Protein AF-A0A3B1DS03-F1 (afdb_monomer_lite)

Radius of gyration: 16.89 Å; chains: 1; bounding box: 35×30×46 Å

Secondary structure (DSSP, 8-state):
---SGGGSGGGGSHHHHHHHHHHHHHHHHHHHHHHGGG-----HHHHHHSHHHHHHHHHHHTT----HHHHHHHHHTS-GGGTTGGGGSHHHHHHHHHTHHHHHHHT-

Sequence (108 aa):
KRGGFTDSIRCASLEGAFSLWEEYLEEAKKHVTALGSEALELKYEDLVSEPYELLRQLAGFCDLEVSDSDIQRASVVVKKDRAYAYKENPELAAFSEKVEDRLTSQGY

Organism: NCBI:txid652676

Structure (mmCIF, N/CA/C/O backbone):
data_AF-A0A3B1DS03-F1
#
_entry.id   AF-A0A3B1DS03-F1
#
loop_
_atom_site.group_PDB
_atom_site.id
_atom_site.type_symbol
_atom_site.label_atom_id
_atom_site.label_alt_id
_atom_site.label_comp_id
_atom_site.label_asym_id
_atom_site.label_entity_id
_atom_site.label_seq_id
_atom_site.pdbx_PDB_ins_code
_atom_site.Cartn_x
_atom_site.Cartn_y
_atom_site.Cartn_z
_atom_site.occupancy
_atom_site.B_iso_or_equiv
_atom_site.auth_seq_id
_atom_site.auth_comp_id
_atom_site.auth_asym_id
_atom_site.auth_atom_id
_atom_site.pdbx_PDB_model_num
ATOM 1 N N . LYS A 1 1 ? -20.180 -10.464 -20.356 1.00 42.41 1 LYS A N 1
ATOM 2 C CA . LYS A 1 1 ? -19.599 -9.166 -19.938 1.00 42.41 1 LYS A CA 1
ATOM 3 C C . LYS A 1 1 ? -18.147 -9.414 -19.545 1.00 42.41 1 LYS A C 1
ATOM 5 O O . LYS A 1 1 ? -17.918 -9.962 -18.479 1.00 42.41 1 LYS A O 1
ATOM 10 N N . ARG A 1 2 ? -17.198 -9.126 -20.439 1.00 46.72 2 ARG A N 1
ATOM 11 C CA . ARG A 1 2 ? -15.759 -9.069 -20.142 1.00 46.72 2 ARG A CA 1
ATOM 12 C C . ARG A 1 2 ? -15.358 -7.621 -20.385 1.00 46.72 2 ARG A C 1
ATOM 14 O O . ARG A 1 2 ? -15.621 -7.097 -21.459 1.00 46.72 2 ARG A O 1
ATOM 21 N N . GLY A 1 3 ? -14.932 -6.967 -19.324 1.00 46.00 3 GLY A N 1
ATOM 22 C CA . GLY A 1 3 ? -14.700 -5.531 -19.239 1.00 46.00 3 GLY A CA 1
ATOM 23 C C . GLY A 1 3 ? -14.063 -5.276 -17.886 1.00 46.00 3 GLY A C 1
ATOM 24 O O . GLY A 1 3 ? -14.659 -4.644 -17.025 1.00 46.00 3 GLY A O 1
ATOM 25 N N . GLY A 1 4 ? -12.930 -5.938 -17.662 1.00 59.78 4 GLY A N 1
ATOM 26 C CA . GLY A 1 4 ? -12.043 -5.693 -16.534 1.00 59.78 4 GLY A CA 1
ATOM 27 C C . GLY A 1 4 ? -10.733 -5.119 -17.064 1.00 59.78 4 GLY A C 1
ATOM 28 O O . GLY A 1 4 ? -10.382 -5.345 -18.222 1.00 59.78 4 GLY A O 1
ATOM 29 N N . PHE A 1 5 ? -10.009 -4.385 -16.219 1.00 56.22 5 PHE A N 1
ATOM 30 C CA . PHE A 1 5 ? -8.751 -3.707 -16.566 1.00 56.22 5 PHE A CA 1
ATOM 31 C C . PHE A 1 5 ? -7.671 -4.626 -17.160 1.00 56.22 5 PHE A C 1
ATOM 33 O O . PHE A 1 5 ? -6.782 -4.149 -17.857 1.00 56.22 5 PHE A O 1
ATOM 40 N N . THR A 1 6 ? -7.789 -5.941 -16.959 1.00 55.69 6 THR A N 1
ATOM 41 C CA . THR A 1 6 ? -6.897 -6.973 -17.506 1.00 55.69 6 THR A CA 1
ATOM 42 C C . THR A 1 6 ? -6.881 -7.050 -19.035 1.00 55.69 6 THR A C 1
ATOM 44 O O . THR A 1 6 ? -5.927 -7.587 -19.583 1.00 55.69 6 THR A O 1
ATOM 47 N N . ASP A 1 7 ? -7.901 -6.519 -19.724 1.00 57.53 7 ASP A N 1
ATOM 48 C CA . ASP A 1 7 ? -7.992 -6.538 -21.195 1.00 57.53 7 ASP A CA 1
ATOM 49 C C . ASP A 1 7 ? -7.431 -5.256 -21.855 1.00 57.53 7 ASP A C 1
ATOM 51 O O . ASP A 1 7 ? -7.496 -5.097 -23.076 1.00 57.53 7 ASP A O 1
ATOM 55 N N . SER A 1 8 ? -6.880 -4.316 -21.074 1.00 71.94 8 SER A N 1
ATOM 56 C CA . SER A 1 8 ? -6.219 -3.128 -21.626 1.00 71.94 8 SER A CA 1
ATOM 57 C C . SER A 1 8 ? -4.876 -3.505 -22.254 1.00 71.94 8 SER A C 1
ATOM 59 O O . SER A 1 8 ? -4.049 -4.141 -21.605 1.00 71.94 8 SER A O 1
ATOM 61 N N . ILE A 1 9 ? -4.599 -3.031 -23.476 1.00 77.31 9 ILE A N 1
ATOM 62 C CA . ILE A 1 9 ? -3.286 -3.185 -24.142 1.00 77.31 9 ILE A CA 1
ATOM 63 C C . ILE A 1 9 ? -2.143 -2.691 -23.240 1.00 77.31 9 ILE A C 1
ATOM 65 O O . ILE A 1 9 ? -1.037 -3.223 -23.286 1.00 77.31 9 ILE A O 1
ATOM 69 N N . ARG A 1 10 ? -2.412 -1.712 -22.368 1.00 80.88 10 ARG A N 1
ATOM 70 C CA . ARG A 1 10 ? -1.429 -1.193 -21.410 1.00 80.88 10 ARG A CA 1
ATOM 71 C C . ARG A 1 10 ? -0.956 -2.262 -20.423 1.00 80.88 10 ARG A C 1
ATOM 73 O O . ARG A 1 10 ? 0.208 -2.250 -20.054 1.00 80.88 10 ARG A O 1
AT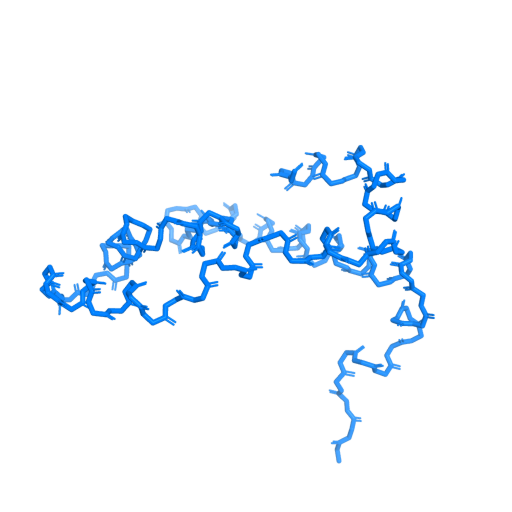OM 80 N N . CYS A 1 11 ? -1.794 -3.237 -20.077 1.00 84.25 11 CYS A N 1
ATOM 81 C CA . CYS A 1 11 ? -1.431 -4.345 -19.192 1.00 84.25 11 CYS A CA 1
ATOM 82 C C . CYS A 1 11 ? -0.632 -5.463 -19.889 1.00 84.25 11 CYS A C 1
ATOM 84 O O . CYS A 1 11 ? -0.288 -6.448 -19.242 1.00 84.25 11 CYS A O 1
ATOM 86 N N . ALA A 1 12 ? -0.303 -5.325 -21.181 1.00 88.44 12 ALA A N 1
ATOM 87 C CA . ALA A 1 12 ? 0.525 -6.290 -21.909 1.00 88.44 12 ALA A CA 1
ATOM 88 C C . ALA A 1 12 ? 2.036 -6.151 -21.629 1.00 88.44 12 ALA A C 1
ATOM 90 O O . ALA A 1 12 ? 2.825 -6.959 -22.113 1.00 88.44 12 ALA A O 1
ATOM 91 N N . SER A 1 13 ? 2.457 -5.127 -20.876 1.00 92.75 13 SER A N 1
ATOM 92 C CA . SER A 1 13 ? 3.853 -4.921 -20.468 1.00 92.75 13 SER A CA 1
ATOM 93 C C . SER A 1 13 ? 3.930 -4.331 -19.061 1.00 92.75 13 SER A C 1
ATOM 95 O O . SER A 1 13 ? 3.011 -3.623 -18.648 1.00 92.75 13 SER A O 1
ATOM 97 N N . LEU A 1 14 ? 5.038 -4.574 -18.351 1.00 94.12 14 LEU A N 1
ATOM 98 C CA . LEU A 1 14 ? 5.280 -3.976 -17.032 1.00 94.12 14 LEU A CA 1
ATOM 99 C C . LEU A 1 14 ? 5.281 -2.447 -17.094 1.00 94.12 14 LEU A C 1
ATOM 101 O O . LEU A 1 14 ? 4.640 -1.810 -16.271 1.00 94.12 14 LEU A O 1
ATOM 105 N N . GLU A 1 15 ? 5.914 -1.867 -18.114 1.00 95.81 15 GLU A N 1
ATOM 106 C CA . GLU A 1 15 ? 5.937 -0.415 -18.314 1.00 95.81 15 GLU A CA 1
ATOM 107 C C . GLU A 1 15 ? 4.526 0.155 -18.504 1.00 95.81 15 GLU A C 1
ATOM 109 O O . GLU A 1 15 ? 4.127 1.077 -17.802 1.00 95.81 15 GLU A O 1
ATOM 114 N N . GLY A 1 16 ? 3.735 -0.429 -19.409 1.00 94.50 16 GLY A N 1
ATOM 115 C CA . GLY A 1 16 ? 2.375 0.045 -19.661 1.00 94.50 16 GLY A CA 1
ATOM 116 C C . GLY A 1 16 ? 1.450 -0.121 -18.452 1.00 94.50 16 GLY A C 1
ATOM 117 O O . GLY A 1 16 ? 0.620 0.757 -18.198 1.00 94.50 16 GLY A O 1
ATOM 118 N N . ALA A 1 17 ? 1.605 -1.216 -17.698 1.00 93.88 17 ALA A N 1
ATOM 119 C CA . ALA A 1 17 ? 0.850 -1.473 -16.478 1.00 93.88 17 ALA A CA 1
ATOM 120 C C . ALA A 1 17 ? 1.252 -0.498 -15.364 1.00 93.88 17 ALA A C 1
ATOM 122 O O . ALA A 1 17 ? 0.383 0.024 -14.670 1.00 93.88 17 ALA A O 1
ATOM 123 N N . PHE A 1 18 ? 2.547 -0.207 -15.236 1.00 95.50 18 PHE A N 1
ATOM 124 C CA . PHE A 1 18 ? 3.070 0.733 -14.253 1.00 95.50 18 PHE A CA 1
ATOM 125 C C . PHE A 1 18 ? 2.647 2.173 -14.560 1.00 95.50 18 PHE A C 1
ATOM 127 O O . PHE A 1 18 ? 2.140 2.849 -13.675 1.00 95.50 18 PHE A O 1
ATOM 134 N N . SER A 1 19 ? 2.703 2.611 -15.823 1.00 95.00 19 SER A N 1
ATOM 135 C CA . SER A 1 19 ? 2.152 3.917 -16.211 1.00 95.00 19 SER A CA 1
ATOM 136 C C . SER A 1 19 ? 0.651 4.029 -15.960 1.00 95.00 19 SER A C 1
ATOM 138 O O . SER A 1 19 ? 0.154 5.106 -15.656 1.00 95.00 19 SER A O 1
ATOM 140 N N . LEU A 1 20 ? -0.100 2.930 -16.107 1.00 94.38 20 LEU A N 1
ATOM 141 C CA . LEU A 1 20 ? -1.519 2.934 -15.749 1.00 94.38 20 LEU A CA 1
ATOM 142 C C . LEU A 1 20 ? -1.691 3.103 -14.237 1.00 94.38 20 LEU A C 1
ATOM 144 O O . LEU A 1 20 ? -2.519 3.892 -13.806 1.00 94.38 20 LEU A O 1
ATOM 148 N N . TRP A 1 21 ? -0.898 2.396 -13.435 1.00 95.06 21 TRP A N 1
ATOM 149 C CA . TRP A 1 21 ? -0.899 2.557 -11.983 1.00 95.06 21 TRP A CA 1
ATOM 150 C C . TRP A 1 21 ? -0.545 3.991 -11.548 1.00 95.06 21 TRP A C 1
ATOM 152 O O . TRP A 1 21 ? -1.218 4.527 -10.670 1.00 95.06 21 TRP A O 1
ATOM 162 N N . GLU A 1 22 ? 0.423 4.644 -12.199 1.00 95.62 22 GLU A N 1
ATOM 163 C CA . GLU A 1 22 ? 0.773 6.048 -11.926 1.00 95.62 22 GLU A CA 1
ATOM 164 C C . GLU A 1 22 ? -0.408 6.998 -12.163 1.00 95.62 22 GLU A C 1
ATOM 166 O O . GLU A 1 22 ? -0.701 7.830 -11.308 1.00 95.62 22 GLU A O 1
ATOM 171 N N . GLU A 1 23 ? -1.128 6.847 -13.279 1.00 95.06 23 GLU A N 1
ATOM 172 C CA . GLU A 1 23 ? -2.319 7.662 -13.571 1.00 95.06 23 GLU A CA 1
ATOM 173 C C . GLU A 1 23 ? -3.421 7.466 -12.521 1.00 95.06 23 GLU A C 1
ATOM 175 O O . GLU A 1 23 ? -4.076 8.424 -12.109 1.00 95.06 23 GLU A O 1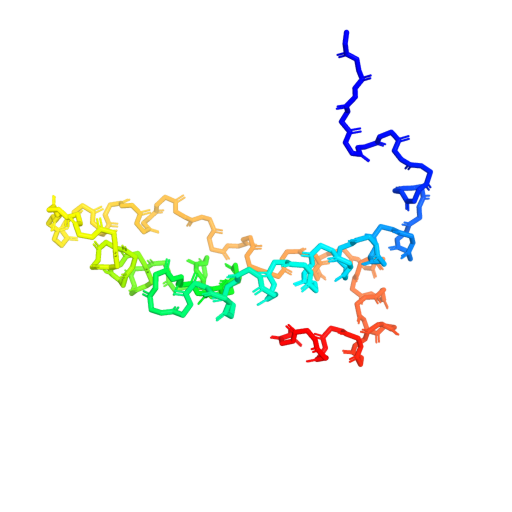
ATOM 180 N N . TYR A 1 24 ? -3.611 6.228 -12.055 1.00 94.38 24 TYR A N 1
ATOM 181 C CA . TYR A 1 24 ? -4.584 5.926 -11.005 1.00 94.38 24 TYR A CA 1
ATOM 182 C C . TYR A 1 24 ? -4.192 6.560 -9.675 1.00 94.38 24 TYR A C 1
ATOM 184 O O . TYR A 1 24 ? -5.058 7.091 -8.979 1.00 94.38 24 TYR A O 1
ATOM 192 N N . LEU A 1 25 ? -2.906 6.525 -9.321 1.00 94.81 25 LEU A N 1
ATOM 193 C CA . LEU A 1 25 ? -2.416 7.194 -8.122 1.00 94.81 25 LEU A CA 1
ATOM 194 C C . LEU A 1 25 ? -2.555 8.708 -8.212 1.00 94.81 25 LEU A C 1
ATOM 196 O O . LEU A 1 25 ? -2.954 9.329 -7.229 1.00 94.81 25 LEU A O 1
ATOM 200 N N . GLU A 1 26 ? -2.253 9.306 -9.363 1.00 95.12 26 GLU A N 1
ATOM 201 C CA . GLU A 1 26 ? -2.405 10.747 -9.550 1.00 95.12 26 GLU A CA 1
ATOM 202 C C . GLU A 1 26 ? -3.862 11.176 -9.331 1.00 95.12 26 GLU A C 1
ATOM 204 O O . GLU A 1 26 ? -4.130 12.134 -8.601 1.00 95.12 26 GLU A O 1
ATOM 209 N N . GLU A 1 27 ? -4.815 10.442 -9.906 1.00 96.56 27 GLU A N 1
ATOM 210 C CA . GLU A 1 27 ? -6.237 10.737 -9.735 1.00 96.56 27 GLU A CA 1
ATOM 211 C C . GLU A 1 27 ? -6.717 10.477 -8.298 1.00 96.56 27 GLU A C 1
ATOM 213 O O . GLU A 1 27 ? -7.408 11.310 -7.707 1.00 96.56 27 GLU A O 1
ATOM 218 N N . ALA A 1 28 ? -6.284 9.376 -7.678 1.00 94.50 28 ALA A N 1
ATOM 219 C CA . ALA A 1 28 ? -6.594 9.085 -6.280 1.00 94.50 28 ALA A CA 1
ATOM 220 C C . ALA A 1 28 ? -6.070 10.181 -5.336 1.00 94.50 28 ALA A C 1
ATOM 222 O O . ALA A 1 28 ? -6.806 10.632 -4.459 1.00 94.50 28 ALA A O 1
ATOM 223 N N . LYS A 1 29 ? -4.844 10.678 -5.549 1.00 94.38 29 LYS A N 1
ATOM 224 C CA . LYS A 1 29 ? -4.254 11.771 -4.758 1.00 94.38 29 LYS A CA 1
ATOM 225 C C . LYS A 1 29 ? -5.042 13.070 -4.883 1.00 94.38 29 LYS A C 1
ATOM 227 O O . LYS A 1 29 ? -5.218 13.768 -3.882 1.00 94.38 29 LYS A O 1
ATOM 232 N N . LYS A 1 30 ? -5.568 13.387 -6.073 1.00 96.19 30 LYS A N 1
ATOM 233 C CA . LYS A 1 30 ? -6.469 14.540 -6.259 1.00 96.19 30 LYS A CA 1
ATOM 234 C C . LYS A 1 30 ? -7.735 14.386 -5.419 1.00 96.19 30 LYS A C 1
ATOM 236 O O . LYS A 1 30 ? -8.120 15.332 -4.735 1.00 96.19 30 LYS A O 1
ATOM 241 N N . HIS A 1 31 ? -8.349 13.202 -5.419 1.00 96.44 31 HIS A N 1
ATOM 242 C CA . HIS A 1 31 ? -9.540 12.930 -4.610 1.00 96.44 31 HIS A CA 1
ATOM 243 C C . HIS A 1 31 ? -9.267 12.994 -3.105 1.00 96.44 31 HIS A C 1
ATOM 245 O O . HIS A 1 31 ? -10.010 13.660 -2.390 1.00 96.44 31 HIS A O 1
ATOM 251 N N . VAL A 1 32 ? -8.188 12.366 -2.632 1.00 95.62 32 VAL A N 1
ATOM 252 C CA . VAL A 1 32 ? -7.772 12.419 -1.220 1.00 95.62 32 VAL A CA 1
ATOM 253 C C . VAL A 1 32 ? -7.532 13.866 -0.789 1.00 95.62 32 VAL A C 1
ATOM 255 O O . VAL A 1 32 ? -8.072 14.308 0.222 1.00 95.62 32 VAL A O 1
ATOM 258 N N . THR A 1 33 ? -6.809 14.643 -1.602 1.00 95.75 33 THR A N 1
ATOM 259 C CA . THR A 1 33 ? -6.563 16.069 -1.334 1.00 95.75 33 THR A CA 1
ATOM 260 C C . THR A 1 33 ? -7.864 16.870 -1.265 1.00 95.75 33 THR A C 1
ATOM 262 O O . THR A 1 33 ? -8.015 17.721 -0.393 1.00 95.75 33 THR A O 1
ATOM 265 N N . ALA A 1 34 ? -8.815 16.600 -2.165 1.00 97.50 34 ALA A N 1
ATOM 266 C CA . ALA A 1 34 ? -10.101 17.295 -2.205 1.00 97.50 34 ALA A CA 1
ATOM 267 C C . ALA A 1 34 ? -11.001 16.975 -0.998 1.00 97.50 34 ALA A C 1
ATOM 269 O O . ALA A 1 34 ? -11.749 17.845 -0.558 1.00 97.50 34 ALA A O 1
ATOM 270 N N . LEU A 1 35 ? -10.926 15.751 -0.470 1.00 96.94 35 LEU A N 1
ATOM 271 C CA . LEU A 1 35 ? -11.677 15.304 0.709 1.00 96.94 35 LEU A CA 1
ATOM 272 C C . LEU A 1 35 ? -11.057 15.784 2.030 1.00 96.94 35 LEU A C 1
ATOM 274 O O . LEU A 1 35 ? -11.744 15.856 3.048 1.00 96.94 35 LEU A O 1
ATOM 278 N N . GLY A 1 36 ? -9.767 16.132 2.039 1.00 95.81 36 GLY A N 1
ATOM 279 C CA . GLY A 1 36 ? -9.090 16.648 3.226 1.00 95.81 36 GLY A CA 1
ATOM 280 C C . GLY A 1 36 ? -9.185 15.672 4.401 1.00 95.81 36 GLY A C 1
ATOM 281 O O . GLY A 1 36 ? -8.721 14.541 4.311 1.00 95.81 36 GLY A O 1
ATOM 282 N N . SER A 1 37 ? -9.804 16.099 5.508 1.00 93.94 37 SER A N 1
ATOM 283 C CA . SER A 1 37 ? -9.979 15.262 6.706 1.00 93.94 37 SER A CA 1
ATOM 284 C C . SER A 1 37 ? -10.963 14.103 6.530 1.00 93.94 37 SER A C 1
ATOM 286 O O . SER A 1 37 ? -11.008 13.226 7.385 1.00 93.94 37 SER A O 1
ATOM 288 N N . GLU A 1 38 ? -11.759 14.095 5.457 1.00 95.94 38 GLU A N 1
ATOM 289 C CA . GLU A 1 38 ? -12.669 12.991 5.118 1.00 95.94 38 GLU A CA 1
ATOM 290 C C . GLU A 1 38 ? -11.976 11.886 4.303 1.00 95.94 38 GLU A C 1
ATOM 292 O O . GLU A 1 38 ? -12.625 10.951 3.834 1.00 95.94 38 GLU A O 1
ATOM 297 N N . ALA A 1 39 ? -10.654 11.970 4.131 1.00 96.75 39 ALA A N 1
ATOM 298 C CA . ALA A 1 39 ? -9.838 10.921 3.542 1.00 96.75 39 ALA A CA 1
ATOM 299 C C . ALA A 1 39 ? -8.689 10.519 4.473 1.00 96.75 39 ALA A C 1
ATOM 301 O O . ALA A 1 39 ? -8.127 11.332 5.204 1.00 96.75 39 ALA A O 1
ATOM 302 N N . LEU A 1 40 ? -8.321 9.241 4.398 1.00 94.81 40 LEU A N 1
ATOM 303 C CA . LEU A 1 40 ? -7.161 8.678 5.071 1.00 94.81 40 LEU A CA 1
ATOM 304 C C . LEU A 1 40 ? -6.312 7.930 4.042 1.00 94.81 40 LEU A C 1
ATOM 306 O O . LEU A 1 40 ? -6.787 6.991 3.402 1.00 94.81 40 LEU A O 1
ATOM 310 N N . GLU A 1 41 ? -5.060 8.350 3.888 1.00 94.12 41 GLU A N 1
ATOM 311 C CA . GLU A 1 41 ? -4.075 7.687 3.033 1.00 94.12 41 GLU A CA 1
ATOM 312 C C . GLU A 1 41 ? -3.202 6.752 3.872 1.00 94.12 41 GLU A C 1
ATOM 314 O O . GLU A 1 41 ? -2.710 7.136 4.932 1.00 94.12 41 GLU A O 1
ATOM 319 N N . LEU A 1 42 ? -3.018 5.519 3.396 1.00 93.50 42 LEU A N 1
ATOM 320 C CA . LEU A 1 42 ? -2.206 4.487 4.038 1.00 93.50 42 LEU A CA 1
ATOM 321 C C . LEU A 1 42 ? -1.415 3.726 2.976 1.00 93.50 42 LEU A C 1
ATOM 323 O O . LEU A 1 42 ? -1.952 3.394 1.916 1.00 93.50 42 LEU A O 1
ATOM 327 N N . LYS A 1 43 ? -0.165 3.380 3.287 1.00 93.62 43 LYS A N 1
ATOM 328 C CA . LYS A 1 43 ? 0.646 2.496 2.447 1.00 93.62 43 LYS A CA 1
ATOM 329 C C . LYS A 1 43 ? 0.247 1.043 2.699 1.00 93.62 43 LYS A C 1
ATOM 331 O O . LYS A 1 43 ? 0.129 0.609 3.847 1.00 93.62 43 LYS A O 1
ATOM 336 N N . TYR A 1 44 ? 0.036 0.282 1.625 1.00 94.62 44 TYR A N 1
ATOM 337 C CA . TYR A 1 44 ? -0.342 -1.131 1.722 1.00 94.62 44 TYR A CA 1
ATOM 338 C C . TYR A 1 44 ? 0.698 -1.928 2.510 1.00 94.62 44 TYR A C 1
ATOM 340 O O . TYR A 1 44 ? 0.352 -2.720 3.383 1.00 94.62 44 TYR A O 1
ATOM 348 N N . GLU A 1 45 ? 1.977 -1.697 2.230 1.00 95.19 45 GLU A N 1
ATOM 349 C CA . GLU A 1 45 ? 3.072 -2.404 2.878 1.00 95.19 45 GLU A CA 1
ATOM 350 C C . GLU A 1 45 ? 3.137 -2.125 4.380 1.00 95.19 45 GLU A C 1
ATOM 352 O O . GLU A 1 45 ? 3.416 -3.050 5.147 1.00 95.19 45 GLU A O 1
ATOM 357 N N . ASP A 1 46 ? 2.805 -0.906 4.806 1.00 94.38 46 ASP A N 1
ATOM 358 C CA . ASP A 1 46 ? 2.753 -0.543 6.223 1.00 94.38 46 ASP A CA 1
ATOM 359 C C . ASP A 1 46 ? 1.553 -1.221 6.893 1.00 94.38 46 ASP A C 1
ATOM 361 O O . ASP A 1 46 ? 1.719 -1.873 7.923 1.00 94.38 46 ASP A O 1
ATOM 365 N N . LEU A 1 47 ? 0.366 -1.187 6.266 1.00 95.25 47 LEU A N 1
ATOM 366 C CA . LEU A 1 47 ? -0.837 -1.872 6.769 1.00 95.25 47 LEU A CA 1
ATOM 367 C C . LEU A 1 47 ? -0.604 -3.369 6.961 1.00 95.25 47 LEU A C 1
ATOM 369 O O . LEU A 1 47 ? -1.116 -3.974 7.897 1.00 95.25 47 LEU A O 1
ATOM 373 N N . VAL A 1 48 ? 0.152 -3.990 6.067 1.00 95.12 48 VAL A N 1
ATOM 374 C CA . VAL A 1 48 ? 0.389 -5.430 6.118 1.00 95.12 48 VAL A CA 1
ATOM 375 C C . VAL A 1 48 ? 1.509 -5.789 7.099 1.00 95.12 48 VAL A C 1
ATOM 377 O O . VAL A 1 48 ? 1.437 -6.839 7.739 1.00 95.12 48 VAL A O 1
ATOM 380 N N . SER A 1 49 ? 2.511 -4.921 7.267 1.00 93.62 49 SER A N 1
ATOM 381 C CA . SER A 1 49 ? 3.632 -5.127 8.200 1.00 93.62 49 SER A CA 1
ATOM 382 C C . SER A 1 49 ? 3.241 -4.830 9.654 1.00 93.62 49 SER A C 1
ATOM 384 O O . SER A 1 49 ? 3.533 -5.621 10.564 1.00 93.62 49 SER A O 1
ATOM 386 N N . GLU A 1 50 ? 2.503 -3.737 9.859 1.00 92.94 50 GLU A N 1
ATOM 387 C CA . GLU A 1 50 ? 2.048 -3.204 11.147 1.00 92.94 50 GLU A CA 1
ATOM 388 C C . GLU A 1 50 ? 0.506 -3.113 11.228 1.00 92.94 50 GLU A C 1
ATOM 390 O O . GLU A 1 50 ? -0.061 -2.054 11.509 1.00 92.94 50 GLU A O 1
ATOM 395 N N . PRO A 1 51 ? -0.223 -4.229 11.025 1.00 95.81 51 PRO A N 1
ATOM 396 C CA . PRO A 1 51 ? -1.676 -4.198 10.873 1.00 95.81 51 PRO A CA 1
ATOM 397 C C . PRO A 1 51 ? -2.414 -3.718 12.114 1.00 95.81 51 PRO A C 1
ATOM 399 O O . PRO A 1 51 ? -3.477 -3.130 11.996 1.00 95.81 51 PRO A O 1
ATOM 402 N N . TYR A 1 52 ? -1.888 -3.967 13.309 1.00 96.38 52 TYR A N 1
ATOM 403 C CA . TYR A 1 52 ? -2.594 -3.635 14.542 1.00 96.38 52 TYR A CA 1
ATOM 404 C C . TYR A 1 52 ? -2.817 -2.123 14.706 1.00 96.38 52 TYR A C 1
ATOM 406 O O . TYR A 1 52 ? -3.958 -1.684 14.850 1.00 96.38 52 TYR A O 1
ATOM 414 N N . GLU A 1 53 ? -1.747 -1.327 14.632 1.00 95.25 53 GLU A N 1
ATOM 415 C CA . GLU A 1 53 ? 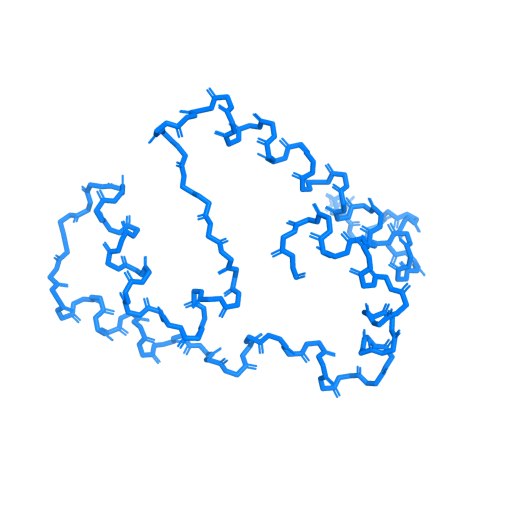-1.827 0.125 14.833 1.00 95.25 53 GLU A CA 1
ATOM 416 C C . GLU A 1 53 ? -2.627 0.801 13.716 1.00 95.25 53 GLU A C 1
ATOM 418 O O . GLU A 1 53 ? -3.476 1.654 13.979 1.00 95.25 53 GLU A O 1
ATOM 423 N N . LEU A 1 54 ? -2.441 0.359 12.469 1.00 96.31 54 LEU A N 1
ATOM 424 C CA . LEU A 1 54 ? -3.150 0.936 11.329 1.00 96.31 54 LEU A CA 1
ATOM 425 C C . LEU A 1 54 ? -4.629 0.540 11.284 1.00 96.31 54 LEU A C 1
ATOM 427 O O . LEU A 1 54 ? -5.468 1.369 10.938 1.00 96.31 54 LEU A O 1
ATOM 431 N N . LEU A 1 55 ? -4.994 -0.675 11.707 1.00 96.69 55 LEU A N 1
ATOM 432 C CA . LEU A 1 55 ? -6.402 -1.053 11.875 1.00 96.69 55 LEU A CA 1
ATOM 433 C C . LEU A 1 55 ? -7.071 -0.267 13.006 1.00 96.69 55 LEU A C 1
ATOM 435 O O . LEU A 1 55 ? -8.237 0.105 12.879 1.00 96.69 55 LEU A O 1
ATOM 439 N N . ARG A 1 56 ? -6.346 0.028 14.089 1.00 96.31 56 ARG A N 1
ATOM 440 C CA . ARG A 1 56 ? -6.844 0.893 15.164 1.00 96.31 56 ARG A CA 1
ATOM 441 C C . ARG A 1 56 ? -7.086 2.320 14.674 1.00 96.31 56 ARG A C 1
ATOM 443 O O . ARG A 1 56 ? -8.136 2.890 14.969 1.00 96.31 56 ARG A O 1
ATOM 450 N N . GLN A 1 57 ? -6.151 2.882 13.908 1.00 96.00 57 GLN A N 1
ATOM 451 C CA . GLN A 1 57 ? -6.318 4.192 13.277 1.00 96.00 57 GLN A CA 1
ATOM 452 C C . GLN A 1 57 ? -7.519 4.205 12.321 1.00 96.00 57 GLN A C 1
ATOM 454 O O . GLN A 1 57 ? -8.330 5.127 12.376 1.00 96.00 57 GLN A O 1
ATOM 459 N N . LEU A 1 58 ? -7.667 3.167 11.491 1.00 96.19 58 LEU A N 1
ATOM 460 C CA . LEU A 1 58 ? -8.799 3.005 10.575 1.00 96.19 58 LEU A CA 1
ATOM 461 C C . LEU A 1 58 ? -10.136 2.913 11.309 1.00 96.19 58 LEU A C 1
ATOM 463 O O . LEU A 1 58 ? -11.101 3.539 10.886 1.00 96.19 58 LEU A O 1
ATOM 467 N N . ALA A 1 59 ? -10.199 2.165 12.411 1.00 97.06 59 ALA A N 1
ATOM 468 C CA . ALA A 1 59 ? -11.408 2.076 13.221 1.00 97.06 59 ALA A CA 1
ATOM 469 C C . ALA A 1 59 ? -11.813 3.445 13.782 1.00 97.06 59 ALA A C 1
ATOM 471 O O . ALA A 1 59 ? -12.987 3.798 13.718 1.00 97.06 59 ALA A O 1
ATOM 472 N N . GLY A 1 60 ? -10.842 4.234 14.259 1.00 96.50 60 GLY A N 1
ATOM 473 C CA . GLY A 1 60 ? -11.084 5.606 14.708 1.00 96.50 60 GLY A CA 1
ATOM 474 C C . GLY A 1 60 ? -11.514 6.543 13.576 1.00 96.50 60 GLY A C 1
ATOM 475 O O . GLY A 1 60 ? -12.428 7.337 13.759 1.00 96.50 60 GLY A O 1
ATOM 476 N N . PHE A 1 61 ? -10.897 6.430 12.397 1.00 97.19 61 PHE A N 1
ATOM 477 C CA . PHE A 1 61 ? -11.266 7.223 11.220 1.00 97.19 61 PHE A CA 1
ATOM 478 C C . PHE A 1 61 ? -12.690 6.919 10.730 1.00 97.19 61 PHE A C 1
ATOM 480 O O . PHE A 1 61 ? -13.429 7.829 10.372 1.00 97.19 61 PHE A O 1
ATOM 487 N N . CYS A 1 62 ? -13.086 5.646 10.748 1.00 96.50 62 CYS A N 1
ATOM 488 C CA . CYS A 1 62 ? -14.409 5.192 10.322 1.00 96.50 62 CYS A CA 1
ATOM 489 C C . CYS A 1 62 ? -15.487 5.279 11.420 1.00 96.50 62 CYS A C 1
ATOM 491 O O . CYS A 1 62 ? -16.602 4.819 11.179 1.00 96.50 62 CYS A O 1
ATOM 493 N N . ASP A 1 63 ? -15.159 5.805 12.607 1.00 96.50 63 ASP A N 1
ATOM 494 C CA . ASP A 1 63 ? -16.044 5.865 13.782 1.00 96.50 63 ASP A CA 1
ATOM 495 C C . ASP A 1 63 ? -16.678 4.501 14.134 1.00 96.50 63 ASP A C 1
ATOM 497 O O . ASP A 1 63 ? -17.878 4.363 14.371 1.00 96.50 63 ASP A O 1
ATOM 501 N N . LEU A 1 64 ? -15.860 3.441 14.101 1.00 97.06 64 LEU A N 1
ATOM 502 C CA . LEU A 1 64 ? -16.305 2.081 14.395 1.00 97.06 64 LEU A CA 1
ATOM 503 C C . LEU A 1 64 ? -16.185 1.772 15.888 1.00 97.06 64 LEU A C 1
ATOM 505 O O . LEU A 1 64 ? -15.099 1.826 16.468 1.00 97.06 64 LEU A O 1
ATOM 509 N N . GLU A 1 65 ? -17.283 1.319 16.489 1.00 96.06 65 GLU A N 1
ATOM 510 C CA . GLU A 1 65 ? -17.272 0.735 17.831 1.00 96.06 65 GLU A CA 1
ATOM 511 C C . GLU A 1 65 ? -16.657 -0.673 17.793 1.00 96.06 65 GLU A C 1
ATOM 513 O O . GLU A 1 65 ? -17.336 -1.672 17.551 1.00 96.06 65 GLU A O 1
ATOM 518 N N . VAL A 1 66 ? -15.346 -0.759 18.021 1.00 96.12 66 VAL A N 1
ATOM 519 C CA . VAL A 1 66 ? -14.602 -2.026 18.082 1.00 96.12 66 VAL A CA 1
ATOM 520 C C . VAL A 1 66 ? -13.810 -2.132 19.376 1.00 96.12 66 VAL A C 1
ATOM 522 O O . VAL A 1 66 ? -13.289 -1.143 19.894 1.00 96.12 66 VAL A O 1
ATOM 525 N N . SER A 1 67 ? -13.695 -3.348 19.907 1.00 96.81 67 SER A N 1
ATOM 526 C CA . SER A 1 67 ? -12.814 -3.598 21.043 1.00 96.81 67 SER A CA 1
ATOM 527 C C . SER A 1 67 ? -11.366 -3.789 20.585 1.00 96.81 67 SER A C 1
ATOM 529 O O . SER A 1 67 ? -11.091 -4.200 19.458 1.00 96.81 67 SER A O 1
ATOM 531 N N . ASP A 1 68 ? -10.428 -3.588 21.507 1.00 95.88 68 ASP A N 1
ATOM 532 C CA . ASP A 1 68 ? -9.009 -3.921 21.322 1.00 95.88 68 ASP A CA 1
ATOM 533 C C . ASP A 1 68 ? -8.815 -5.378 20.849 1.00 95.88 68 ASP A C 1
ATOM 535 O O . ASP A 1 68 ? -8.047 -5.675 19.934 1.00 95.88 68 ASP A O 1
ATOM 539 N N . SER A 1 69 ? -9.627 -6.291 21.395 1.00 96.69 69 SER A N 1
ATOM 540 C CA . SER A 1 69 ? -9.606 -7.710 21.033 1.00 96.69 69 SER A CA 1
ATOM 541 C C . SER A 1 69 ? -10.069 -7.989 19.597 1.00 96.69 69 SER A C 1
ATOM 543 O O . SER A 1 69 ? -9.586 -8.934 18.967 1.00 96.69 69 SER A O 1
ATOM 545 N N . ASP A 1 70 ? -10.964 -7.161 19.047 1.00 96.62 70 ASP A N 1
ATOM 546 C CA . ASP A 1 70 ? -11.399 -7.266 17.652 1.00 96.62 70 ASP A CA 1
ATOM 547 C C . ASP A 1 70 ? -10.275 -6.861 16.702 1.00 96.62 70 ASP A C 1
ATOM 549 O O . ASP A 1 70 ? -10.001 -7.577 15.735 1.00 96.62 70 ASP A O 1
ATOM 553 N N . ILE A 1 71 ? -9.575 -5.770 17.027 1.00 97.19 71 ILE A N 1
ATOM 554 C CA . ILE A 1 71 ? -8.414 -5.288 16.272 1.00 97.19 71 ILE A CA 1
ATOM 555 C C . ILE A 1 71 ? -7.294 -6.332 16.317 1.00 97.19 71 ILE A C 1
ATOM 557 O O . ILE A 1 71 ? -6.739 -6.683 15.276 1.00 97.19 71 ILE A O 1
ATOM 561 N N . GLN A 1 72 ? -7.008 -6.902 17.492 1.00 96.81 72 GLN A N 1
ATOM 562 C CA . GLN A 1 72 ? -6.002 -7.955 17.647 1.00 96.81 72 GLN A CA 1
ATOM 563 C C . GLN A 1 72 ? -6.334 -9.193 16.804 1.00 96.81 72 GLN A C 1
ATOM 565 O O . GLN A 1 72 ? -5.468 -9.779 16.157 1.00 96.81 72 GLN A O 1
ATOM 570 N N . ARG A 1 73 ? -7.602 -9.605 16.781 1.00 96.56 73 ARG A N 1
ATOM 571 C CA . ARG A 1 73 ? -8.046 -10.756 15.989 1.00 96.56 73 ARG A CA 1
ATOM 572 C C . ARG A 1 73 ? -7.948 -10.488 14.487 1.00 96.56 73 ARG A C 1
ATOM 574 O O . ARG A 1 73 ? -7.535 -11.377 13.742 1.00 96.56 73 ARG A O 1
ATOM 581 N N . ALA A 1 74 ? -8.296 -9.281 14.047 1.00 95.56 74 ALA A N 1
ATOM 582 C CA . ALA A 1 74 ? -8.163 -8.868 12.654 1.00 95.56 74 ALA A CA 1
ATOM 583 C C . ALA A 1 74 ? -6.691 -8.738 12.227 1.00 95.56 74 ALA A C 1
ATOM 585 O O . ALA A 1 74 ? -6.333 -9.141 11.123 1.00 95.56 74 ALA A O 1
ATOM 586 N N . SER A 1 75 ? -5.813 -8.250 13.103 1.00 95.56 75 SER A N 1
ATOM 587 C CA . SER A 1 75 ? -4.394 -8.070 12.782 1.00 95.56 75 SER A CA 1
ATOM 588 C C . SER A 1 75 ? -3.665 -9.401 12.557 1.00 95.56 75 SER A C 1
ATOM 590 O O . SER A 1 75 ? -2.774 -9.480 11.713 1.00 95.56 75 SER A O 1
ATOM 592 N N . VAL A 1 76 ? -4.080 -10.473 13.244 1.00 95.19 76 VAL A N 1
ATOM 593 C CA . VAL A 1 76 ? -3.478 -11.815 13.125 1.00 95.19 76 VAL A CA 1
ATOM 594 C C . VAL A 1 76 ? -3.789 -12.497 11.789 1.00 95.19 76 VAL A C 1
ATOM 596 O O . VAL A 1 76 ? -2.994 -13.314 11.327 1.00 95.19 76 VAL A O 1
ATOM 599 N N . VAL A 1 77 ? -4.917 -12.180 11.141 1.00 94.62 77 VAL A N 1
ATOM 600 C CA . VAL A 1 77 ? -5.259 -12.790 9.839 1.00 94.62 77 VAL A CA 1
ATOM 601 C C . VAL A 1 77 ? -4.537 -12.131 8.661 1.00 94.62 77 VAL A C 1
ATOM 603 O O . VAL A 1 77 ? -4.561 -12.661 7.546 1.00 94.62 77 VAL A O 1
ATOM 606 N N . VAL A 1 78 ? -3.882 -10.991 8.893 1.00 94.19 78 VAL A N 1
ATOM 607 C CA . VAL A 1 78 ? -3.113 -10.280 7.874 1.00 94.19 78 VAL A CA 1
ATOM 608 C C . VAL A 1 78 ? -1.818 -11.032 7.578 1.00 94.19 78 VAL A C 1
ATOM 610 O O . VAL A 1 78 ? -1.007 -11.332 8.454 1.00 94.19 78 VAL A O 1
ATOM 613 N N . LYS A 1 79 ? -1.622 -11.338 6.298 1.00 93.56 79 LYS A N 1
ATOM 614 C CA . LYS A 1 79 ? -0.451 -12.047 5.784 1.00 93.56 79 LYS A CA 1
ATOM 615 C C . LYS A 1 79 ? 0.724 -11.087 5.624 1.00 93.56 79 LYS A C 1
ATOM 617 O O . LYS A 1 79 ? 0.873 -10.479 4.568 1.00 93.56 79 LYS A O 1
ATOM 622 N N . LYS A 1 80 ? 1.522 -10.937 6.685 1.00 91.12 80 LYS A N 1
ATOM 623 C CA . LYS A 1 80 ? 2.646 -9.982 6.752 1.00 91.12 80 LYS A CA 1
ATOM 624 C C . LYS A 1 80 ? 3.679 -10.155 5.632 1.00 91.12 80 LYS A C 1
ATOM 626 O O . LYS A 1 80 ? 4.267 -9.182 5.182 1.00 91.12 80 LYS A O 1
ATOM 631 N N . ASP A 1 81 ? 3.846 -11.383 5.149 1.00 90.12 81 ASP A N 1
ATOM 632 C CA . ASP A 1 81 ? 4.706 -11.760 4.020 1.00 90.12 81 ASP A CA 1
ATOM 633 C C . ASP A 1 81 ? 4.266 -11.158 2.674 1.00 90.12 81 ASP A C 1
ATOM 635 O O . ASP A 1 81 ? 4.998 -11.227 1.693 1.00 90.12 81 ASP A O 1
ATOM 639 N N . ARG A 1 82 ? 3.075 -10.551 2.597 1.00 93.19 82 ARG A N 1
ATOM 640 C CA . ARG A 1 82 ? 2.614 -9.862 1.386 1.00 93.19 82 ARG A CA 1
ATOM 641 C C . ARG A 1 82 ? 3.208 -8.470 1.208 1.00 93.19 82 ARG A C 1
ATOM 643 O O . ARG A 1 82 ? 3.197 -7.972 0.081 1.00 93.19 82 ARG A O 1
ATOM 650 N N . ALA A 1 83 ? 3.735 -7.858 2.267 1.00 93.69 83 ALA A N 1
ATOM 651 C CA . ALA A 1 83 ? 4.444 -6.593 2.148 1.00 93.69 83 ALA A CA 1
ATOM 652 C C . ALA A 1 83 ? 5.683 -6.777 1.256 1.00 93.69 83 ALA A C 1
ATOM 654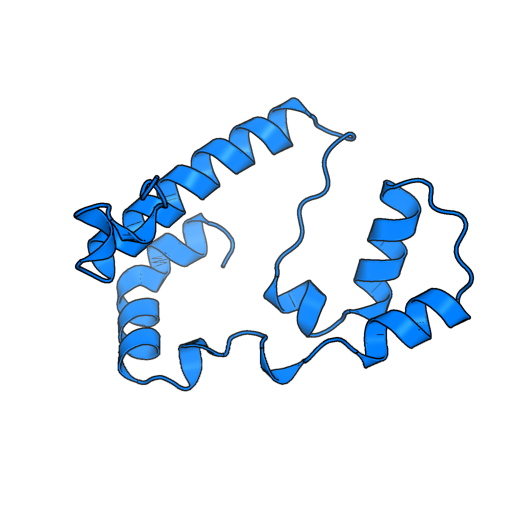 O O . ALA A 1 83 ? 6.497 -7.666 1.491 1.00 93.69 83 ALA A O 1
ATOM 655 N N . TYR A 1 84 ? 5.815 -5.951 0.215 1.00 93.44 84 TYR A N 1
ATOM 656 C CA . TYR A 1 84 ? 6.927 -6.008 -0.744 1.00 93.44 84 TYR A CA 1
ATOM 657 C C . TYR A 1 84 ? 7.144 -7.373 -1.433 1.00 93.44 84 TYR A C 1
ATOM 659 O O . TYR A 1 84 ? 8.240 -7.635 -1.928 1.00 93.44 84 TYR A O 1
ATOM 667 N N . ALA A 1 85 ? 6.116 -8.224 -1.542 1.00 94.12 85 ALA A N 1
ATOM 668 C CA . ALA A 1 85 ? 6.241 -9.561 -2.142 1.00 94.12 85 ALA A CA 1
ATOM 669 C C . ALA A 1 85 ? 6.758 -9.552 -3.598 1.00 94.12 85 ALA A C 1
ATOM 671 O O . ALA A 1 85 ? 7.306 -10.544 -4.072 1.00 94.12 85 ALA A O 1
ATOM 672 N N . TYR A 1 86 ? 6.636 -8.427 -4.317 1.00 93.56 86 TYR A N 1
ATOM 673 C CA . TYR A 1 86 ? 7.212 -8.280 -5.658 1.00 93.56 86 TYR A CA 1
ATOM 674 C C . TYR A 1 86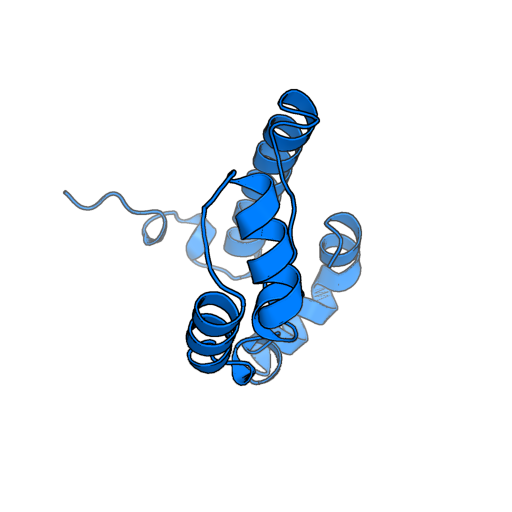 ? 8.739 -8.463 -5.672 1.00 93.56 86 TYR A C 1
ATOM 676 O O . TYR A 1 86 ? 9.278 -8.882 -6.692 1.00 93.56 86 TYR A O 1
ATOM 684 N N . LYS A 1 87 ? 9.434 -8.202 -4.553 1.00 94.06 87 LYS A N 1
ATOM 685 C CA . LYS A 1 87 ? 10.894 -8.350 -4.439 1.00 94.06 87 LYS A CA 1
ATOM 686 C C . LYS A 1 87 ? 11.360 -9.803 -4.547 1.00 94.06 87 LYS A C 1
ATOM 688 O O . LYS A 1 87 ? 12.513 -10.045 -4.887 1.00 94.06 87 LYS A O 1
ATOM 693 N N . GLU A 1 88 ? 10.479 -10.769 -4.292 1.00 95.12 88 GLU A N 1
ATOM 694 C CA . GLU A 1 88 ? 10.788 -12.197 -4.444 1.00 95.12 88 GLU A CA 1
ATOM 695 C C . GLU A 1 88 ? 10.803 -12.643 -5.914 1.00 95.12 88 GLU A C 1
ATOM 697 O O . GLU A 1 88 ? 11.319 -13.714 -6.237 1.00 95.12 88 GLU A O 1
ATOM 702 N N . ASN A 1 89 ? 10.254 -11.830 -6.821 1.00 96.75 89 ASN A N 1
ATOM 703 C CA . ASN A 1 89 ? 10.304 -12.073 -8.254 1.00 96.75 89 ASN A CA 1
ATOM 704 C C . ASN A 1 89 ? 11.450 -11.249 -8.879 1.00 96.75 89 ASN A C 1
ATOM 706 O O . ASN A 1 89 ? 11.360 -10.021 -8.895 1.00 96.75 89 ASN A O 1
ATOM 710 N N . PRO A 1 90 ? 12.491 -11.886 -9.453 1.00 97.19 90 PRO A N 1
ATOM 711 C CA . PRO A 1 90 ? 13.642 -11.171 -10.009 1.00 97.19 90 PRO A CA 1
ATOM 712 C C . PRO A 1 90 ? 13.297 -10.168 -11.117 1.00 97.19 90 PRO A C 1
ATOM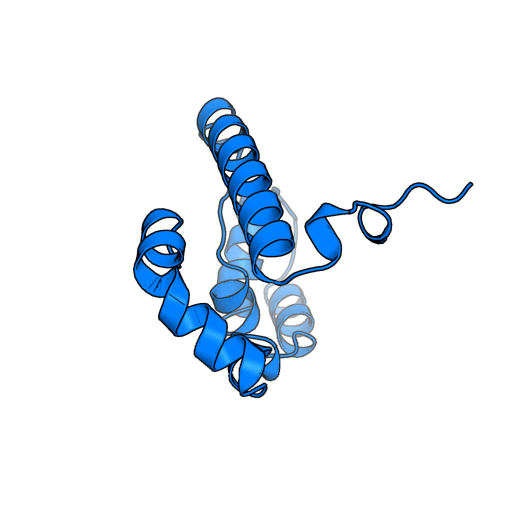 714 O O . PRO A 1 90 ? 13.928 -9.119 -11.207 1.00 97.19 90 PRO A O 1
ATOM 717 N N . GLU A 1 91 ? 12.299 -10.469 -11.952 1.00 97.06 91 GLU A N 1
ATOM 718 C CA . GLU A 1 91 ? 11.861 -9.574 -13.028 1.00 97.06 91 GLU A CA 1
ATOM 719 C C . GLU A 1 91 ? 11.202 -8.313 -12.456 1.00 97.06 91 GLU A C 1
ATOM 721 O O . GLU A 1 91 ? 11.505 -7.202 -12.890 1.00 97.06 91 GLU A O 1
ATOM 726 N N . LEU A 1 92 ? 10.344 -8.473 -11.443 1.00 96.44 92 LEU A N 1
ATOM 727 C CA . LEU A 1 92 ? 9.674 -7.348 -10.788 1.00 96.44 92 LEU A CA 1
ATOM 728 C C . LEU A 1 92 ? 10.636 -6.528 -9.926 1.00 96.44 92 LEU A C 1
ATOM 730 O O . LEU A 1 92 ? 10.535 -5.305 -9.914 1.00 96.44 92 LEU A O 1
ATOM 734 N N . ALA A 1 93 ? 11.582 -7.179 -9.245 1.00 97.56 93 ALA A N 1
ATOM 735 C CA . ALA A 1 93 ? 12.641 -6.506 -8.500 1.00 97.56 93 ALA A CA 1
ATOM 736 C C . ALA A 1 93 ? 13.495 -5.630 -9.433 1.00 97.56 93 ALA A C 1
ATOM 738 O O . ALA A 1 93 ? 13.591 -4.423 -9.217 1.00 97.56 93 ALA A O 1
ATOM 739 N N . ALA A 1 94 ? 14.001 -6.195 -10.534 1.00 97.88 94 ALA A N 1
ATOM 740 C CA . ALA A 1 94 ? 14.774 -5.443 -11.522 1.00 97.88 94 ALA A CA 1
ATOM 741 C C . ALA A 1 94 ? 13.958 -4.312 -12.172 1.00 97.88 94 ALA A C 1
ATOM 743 O O . ALA A 1 94 ? 14.476 -3.225 -12.430 1.00 97.88 94 ALA A O 1
ATOM 744 N N . PHE A 1 95 ? 12.665 -4.540 -12.428 1.00 98.00 95 PHE A N 1
ATOM 745 C CA . PHE A 1 95 ? 11.788 -3.485 -12.927 1.00 98.00 95 PHE A CA 1
ATOM 746 C C . PHE A 1 95 ? 11.609 -2.362 -11.898 1.00 98.00 95 PHE A C 1
ATOM 748 O O . PHE A 1 95 ? 11.684 -1.199 -12.280 1.00 98.00 95 PHE A O 1
ATOM 755 N N . SER A 1 96 ? 11.433 -2.689 -10.611 1.00 96.94 96 SER A N 1
ATOM 756 C CA . SER A 1 96 ? 11.286 -1.694 -9.540 1.00 96.94 96 SER A CA 1
ATOM 757 C C . SER A 1 96 ? 12.522 -0.806 -9.387 1.00 96.94 96 SER A C 1
ATOM 759 O O . SER A 1 96 ? 12.373 0.403 -9.256 1.00 96.94 96 SER A O 1
ATOM 761 N N . GLU A 1 97 ? 13.726 -1.373 -9.519 1.00 97.19 97 GLU A N 1
ATOM 762 C CA . GLU A 1 97 ? 14.985 -0.615 -9.538 1.00 97.19 97 GLU A CA 1
ATOM 763 C C . GLU A 1 97 ? 15.047 0.325 -10.750 1.00 97.19 97 GLU A C 1
ATOM 765 O O . GLU A 1 97 ? 15.423 1.488 -10.639 1.00 97.19 97 GLU A O 1
ATOM 770 N N . LYS A 1 98 ? 14.606 -0.143 -11.925 1.00 97.75 98 LYS A N 1
ATOM 771 C CA . LYS A 1 98 ? 14.571 0.677 -13.145 1.00 97.75 98 LYS A CA 1
ATOM 772 C C . LYS A 1 98 ? 13.643 1.894 -13.020 1.00 97.75 98 LYS A C 1
ATOM 774 O O . LYS A 1 98 ? 13.879 2.899 -13.691 1.00 97.75 98 LYS A O 1
ATOM 779 N N . VAL A 1 99 ? 12.573 1.800 -12.229 1.00 97.62 99 VAL A N 1
ATOM 780 C CA . VAL A 1 99 ? 11.575 2.871 -12.054 1.00 97.62 99 VAL A CA 1
ATOM 781 C C . VAL A 1 99 ? 11.628 3.525 -10.668 1.00 97.62 99 VAL A C 1
ATOM 783 O O . VAL A 1 99 ? 10.665 4.181 -10.276 1.00 97.62 99 VAL A O 1
ATOM 786 N N . GLU A 1 100 ? 12.737 3.383 -9.939 1.00 97.06 100 GLU A N 1
ATOM 787 C CA . GLU A 1 100 ? 12.900 3.861 -8.556 1.00 97.06 100 GLU A CA 1
ATOM 788 C C . GLU A 1 100 ? 12.541 5.346 -8.387 1.00 97.06 100 GLU A C 1
ATOM 790 O O . GLU A 1 100 ? 11.763 5.696 -7.499 1.00 97.06 100 GLU A O 1
ATOM 795 N N . ASP A 1 101 ? 13.010 6.216 -9.288 1.00 97.50 101 ASP A N 1
ATOM 796 C CA . ASP A 1 101 ? 12.697 7.654 -9.252 1.00 97.50 101 ASP A CA 1
ATOM 797 C C . ASP A 1 101 ? 11.184 7.921 -9.342 1.00 97.50 101 ASP A C 1
ATOM 799 O O . ASP A 1 101 ? 10.639 8.807 -8.676 1.00 97.50 101 ASP A O 1
ATOM 803 N N . ARG A 1 102 ? 10.477 7.126 -10.154 1.00 97.19 102 ARG A N 1
ATOM 804 C CA . ARG A 1 102 ? 9.024 7.234 -10.335 1.00 97.19 102 ARG A CA 1
ATOM 805 C C . ARG A 1 102 ? 8.283 6.713 -9.112 1.00 97.19 102 ARG A C 1
ATOM 807 O O . ARG A 1 102 ? 7.358 7.378 -8.656 1.00 97.19 102 ARG A O 1
ATOM 814 N N . LEU A 1 103 ? 8.716 5.591 -8.539 1.00 95.31 103 LEU A N 1
ATOM 815 C CA . LEU A 1 103 ? 8.186 5.079 -7.269 1.00 95.31 103 LEU A CA 1
ATOM 816 C C . LEU A 1 103 ? 8.359 6.105 -6.143 1.00 95.31 103 LEU A C 1
ATOM 818 O O . LEU A 1 103 ? 7.380 6.458 -5.483 1.00 95.31 103 LEU A O 1
ATOM 822 N N . THR A 1 104 ? 9.556 6.678 -6.020 1.00 94.94 104 THR A N 1
ATOM 823 C CA . THR A 1 104 ? 9.874 7.710 -5.025 1.00 94.94 104 THR A CA 1
ATOM 824 C C . THR A 1 104 ? 8.963 8.926 -5.180 1.00 94.94 104 THR A C 1
ATOM 826 O O . THR A 1 104 ? 8.413 9.421 -4.196 1.00 94.94 104 THR A O 1
ATOM 829 N N . SER A 1 105 ? 8.714 9.375 -6.418 1.00 93.88 105 SER A N 1
ATOM 830 C CA . SER A 1 105 ? 7.783 10.483 -6.691 1.00 93.88 105 SER A CA 1
ATOM 831 C C . SER A 1 105 ? 6.348 10.195 -6.232 1.00 93.88 105 SER A C 1
ATOM 833 O O . SER A 1 105 ? 5.576 11.114 -5.951 1.00 93.88 105 SER A O 1
ATOM 835 N N . GLN A 1 106 ? 5.994 8.912 -6.122 1.00 91.62 106 GLN A N 1
ATOM 836 C CA . GLN A 1 106 ? 4.696 8.463 -5.650 1.00 91.62 106 GLN A CA 1
ATOM 837 C C . GLN A 1 106 ? 4.647 8.197 -4.138 1.00 91.62 106 GLN A C 1
ATOM 839 O O . GLN A 1 106 ? 3.544 7.987 -3.634 1.00 91.62 106 GLN A O 1
ATOM 844 N N . GLY A 1 107 ? 5.774 8.281 -3.421 1.00 89.56 107 GLY A N 1
ATOM 845 C CA . GLY A 1 107 ? 5.879 7.996 -1.984 1.00 89.56 107 GLY A CA 1
ATOM 846 C C . GLY A 1 107 ? 6.282 6.553 -1.653 1.00 89.56 107 GLY A C 1
ATOM 847 O O . GLY A 1 107 ? 6.065 6.100 -0.525 1.00 89.56 107 GLY A O 1
ATOM 848 N N . TYR A 1 108 ? 6.825 5.818 -2.630 1.00 88.31 108 TYR A N 1
ATOM 849 C CA . TYR A 1 108 ? 7.248 4.425 -2.468 1.00 88.31 108 TYR A CA 1
ATOM 850 C C . TYR A 1 108 ? 8.733 4.265 -2.212 1.00 88.31 108 TYR A C 1
ATOM 852 O O . TYR A 1 108 ? 9.524 4.974 -2.868 1.00 88.31 108 TYR A O 1
#

InterPro domains:
  IPR027417 P-loop containing nucleoside triphosphate hydrolase [G3DSA:3.40.50.300] (1-108)
  IPR027417 P-loop containing nucleoside triphosphate hydrolase [SSF52540] (15-92)

Foldseek 3Di:
DDDDPCPDPLVVDPNSVVVVVLVVLVVVVVVQVVCPLLDDDDDPLCCLQPVLVVVVVVCVSVVHDDDSVRSVVVNVVRDNCPRVVLCVPPVSVVVCVVCVVVVVVSVD

pLDDT: mean 91.83, std 11.23, range [42.41, 98.0]